Protein AF-A0A2N1VK98-F1 (afdb_monomer)

Solvent-accessible surface area (backbone atoms only — not comparable to full-atom values): 9896 Å² total; per-residue (Å²): 135,83,76,60,73,67,56,68,70,40,67,78,42,47,48,62,37,64,31,77,89,35,72,40,56,35,81,57,57,41,36,43,40,41,76,53,66,58,62,64,63,56,47,64,77,38,57,37,35,34,51,50,72,62,59,80,67,59,56,60,60,96,88,38,73,63,87,58,97,44,70,68,60,43,73,68,33,66,67,54,46,51,49,40,56,74,76,51,40,66,60,59,49,79,48,67,47,98,64,39,30,38,39,36,40,37,52,74,83,43,54,64,58,66,34,53,33,35,42,36,33,43,43,64,49,46,51,52,54,51,48,56,55,48,54,54,54,53,72,75,47,79,85,75,97,64,90,64,81,78,77,78,57,74,87,76,80,44,58,50,77,43,31,31,34,25,43,65,133

Mean predicted aligned error: 10.34 Å

Radius of gyration: 17.47 Å; Cα contacts (8 Å, |Δi|>4): 243; chains: 1; bounding box: 47×36×53 Å

pLDDT: mean 75.42, std 18.89, range [27.47, 97.69]

Structure (mmCIF, N/CA/C/O backbone):
data_AF-A0A2N1VK98-F1
#
_entry.id   AF-A0A2N1VK98-F1
#
loop_
_atom_site.group_PDB
_atom_site.id
_atom_site.type_symbol
_atom_site.label_atom_id
_atom_site.label_alt_id
_atom_site.label_comp_id
_atom_site.label_asym_id
_atom_site.label_entity_id
_atom_site.label_seq_id
_atom_site.pdbx_PDB_ins_code
_atom_site.Cartn_x
_atom_site.Cartn_y
_atom_site.Cartn_z
_atom_site.occupancy
_atom_site.B_iso_or_equiv
_atom_site.auth_seq_id
_atom_site.auth_comp_id
_atom_site.auth_asym_id
_atom_site.auth_atom_id
_atom_site.pdbx_PDB_model_num
ATOM 1 N N . MET A 1 1 ? 8.626 23.603 -1.904 1.00 32.19 1 MET A N 1
ATOM 2 C CA . MET A 1 1 ? 8.288 22.394 -1.125 1.00 32.19 1 MET A CA 1
ATOM 3 C C . MET A 1 1 ? 6.903 22.637 -0.569 1.00 32.19 1 MET A C 1
ATOM 5 O O . MET A 1 1 ? 6.763 23.125 0.544 1.00 32.19 1 MET A O 1
ATOM 9 N N . ASP A 1 2 ? 5.895 22.440 -1.412 1.00 27.47 2 ASP A N 1
ATOM 10 C CA . ASP A 1 2 ? 4.507 22.675 -1.038 1.00 27.47 2 ASP A CA 1
ATOM 11 C C . ASP A 1 2 ? 4.008 21.447 -0.292 1.00 27.47 2 ASP A C 1
ATOM 13 O O . ASP A 1 2 ? 3.626 20.439 -0.882 1.00 27.47 2 ASP A O 1
ATOM 17 N N . SER A 1 3 ? 4.075 21.515 1.035 1.00 30.33 3 SER A N 1
ATOM 18 C CA . SER A 1 3 ? 3.403 20.560 1.903 1.00 30.33 3 SER A CA 1
ATOM 19 C C . SER A 1 3 ? 1.909 20.658 1.617 1.00 30.33 3 SER A C 1
ATOM 21 O O . SER A 1 3 ? 1.251 21.600 2.060 1.00 30.33 3 SER A O 1
ATOM 23 N N . ASN A 1 4 ? 1.384 19.712 0.836 1.00 36.69 4 ASN A N 1
ATOM 24 C CA . ASN A 1 4 ? -0.036 19.617 0.536 1.00 36.69 4 ASN A CA 1
ATOM 25 C C . ASN A 1 4 ? -0.812 19.621 1.874 1.00 36.69 4 ASN A C 1
ATOM 27 O O . ASN A 1 4 ? -0.608 18.715 2.689 1.00 36.69 4 ASN A O 1
ATOM 31 N N . PRO A 1 5 ? -1.650 20.635 2.167 1.00 33.78 5 PRO A N 1
ATOM 32 C CA . PRO A 1 5 ? -2.275 20.812 3.482 1.00 33.78 5 PRO A CA 1
ATOM 33 C C . PRO A 1 5 ? -3.185 19.641 3.874 1.00 33.78 5 PRO A C 1
ATOM 35 O O . PRO A 1 5 ? -3.462 19.430 5.055 1.00 33.78 5 PRO A O 1
ATOM 38 N N . SER A 1 6 ? -3.597 18.829 2.903 1.00 38.41 6 SER A N 1
ATOM 39 C CA . SER A 1 6 ? -4.319 17.586 3.138 1.00 38.41 6 SER A CA 1
ATOM 40 C C . SER A 1 6 ? -3.498 16.508 3.851 1.00 38.41 6 SER A C 1
ATOM 42 O O . SER A 1 6 ? -4.073 15.671 4.544 1.00 38.41 6 SER A O 1
ATOM 44 N N . ASN A 1 7 ? -2.167 16.556 3.753 1.00 40.19 7 ASN A N 1
ATOM 45 C CA . ASN A 1 7 ? -1.269 15.589 4.388 1.00 40.19 7 ASN A CA 1
ATOM 46 C C . ASN A 1 7 ? -1.126 15.823 5.907 1.00 40.19 7 ASN A C 1
ATOM 48 O O . ASN A 1 7 ? -0.756 14.916 6.649 1.00 40.19 7 ASN A O 1
ATOM 52 N N . GLN A 1 8 ? -1.482 17.014 6.413 1.00 38.88 8 GLN A N 1
ATOM 53 C CA . GLN A 1 8 ? -1.415 17.310 7.853 1.00 38.88 8 GLN A CA 1
ATOM 54 C C . GLN A 1 8 ? -2.511 16.610 8.672 1.00 38.88 8 GLN A C 1
ATOM 56 O O . GLN A 1 8 ? -2.311 16.347 9.856 1.00 38.88 8 GLN A O 1
ATOM 61 N N . TYR A 1 9 ? -3.658 16.288 8.066 1.00 42.81 9 TYR A N 1
ATOM 62 C CA . TYR A 1 9 ? -4.745 15.576 8.754 1.00 42.81 9 TYR A CA 1
ATOM 63 C C . TYR A 1 9 ? -4.515 14.060 8.822 1.00 42.81 9 TYR A C 1
ATOM 65 O O . TYR A 1 9 ? -5.013 13.406 9.737 1.00 42.81 9 TYR A O 1
ATOM 73 N N . VAL A 1 10 ? -3.742 13.517 7.881 1.00 52.66 10 VAL A N 1
ATOM 74 C CA . VAL A 1 10 ? -3.426 12.087 7.762 1.00 52.66 10 VAL A CA 1
ATOM 75 C C . VAL A 1 10 ? -2.335 11.686 8.744 1.00 52.66 10 VAL A C 1
ATOM 77 O O . VAL A 1 10 ? -2.471 10.652 9.391 1.00 52.66 10 VAL A O 1
ATOM 80 N N . GLY A 1 11 ? -1.329 12.546 8.943 1.00 56.50 11 GLY A N 1
ATOM 81 C CA . GLY A 1 11 ? -0.148 12.238 9.758 1.00 56.50 11 GLY A CA 1
ATOM 82 C C . GLY A 1 11 ? -0.418 11.863 11.222 1.00 56.50 11 GLY A C 1
ATOM 83 O O . GLY A 1 11 ? 0.465 11.316 11.871 1.00 56.50 11 GLY A O 1
ATOM 84 N N . ASN A 1 12 ? -1.626 12.112 11.745 1.00 69.56 12 ASN A N 1
ATOM 85 C CA . ASN A 1 12 ? -2.022 11.701 13.098 1.00 69.56 12 ASN A CA 1
ATOM 86 C C . ASN A 1 12 ? -2.857 10.410 13.151 1.00 69.56 12 ASN A C 1
ATOM 88 O O . ASN A 1 12 ? -3.006 9.844 14.232 1.00 69.56 12 ASN A O 1
ATOM 92 N N . PHE A 1 13 ? -3.450 9.971 12.037 1.00 83.19 13 PHE A N 1
ATOM 93 C CA . PHE A 1 13 ? -4.298 8.774 12.006 1.00 83.19 13 PHE A CA 1
ATOM 94 C C . PHE A 1 13 ? -3.663 7.617 11.247 1.00 83.19 13 PHE A C 1
ATOM 96 O O . PHE A 1 13 ? -3.873 6.478 11.641 1.00 83.19 13 PHE A O 1
ATOM 103 N N . LEU A 1 14 ? -2.914 7.895 10.184 1.00 88.44 14 LEU A N 1
ATOM 104 C CA . LEU A 1 14 ? -2.269 6.893 9.352 1.00 88.44 14 LEU A CA 1
ATOM 105 C C . LEU A 1 14 ? -0.788 7.228 9.202 1.00 88.44 14 LEU A C 1
ATOM 107 O O . LEU A 1 14 ? -0.424 8.316 8.759 1.00 88.44 14 LEU A O 1
ATOM 111 N N . THR A 1 15 ? 0.046 6.244 9.508 1.00 89.69 15 THR A N 1
ATOM 112 C CA . THR A 1 15 ? 1.469 6.240 9.187 1.00 89.69 15 THR A CA 1
ATOM 113 C C . THR A 1 15 ? 1.728 5.184 8.124 1.00 89.69 15 THR A C 1
ATOM 115 O O . THR A 1 15 ? 1.330 4.031 8.287 1.00 89.69 15 THR A O 1
ATOM 118 N N . ILE A 1 16 ? 2.421 5.572 7.057 1.00 90.12 16 ILE A N 1
ATOM 119 C CA . ILE A 1 16 ? 2.891 4.667 6.006 1.00 90.12 16 ILE A CA 1
ATOM 120 C C . ILE A 1 16 ? 4.400 4.502 6.181 1.00 90.12 16 ILE A C 1
ATOM 122 O O . ILE A 1 16 ? 5.113 5.464 6.476 1.00 90.12 16 ILE A O 1
ATOM 126 N N . THR A 1 17 ? 4.893 3.276 6.070 1.00 90.25 17 THR A N 1
ATOM 127 C CA . THR A 1 17 ? 6.325 2.966 6.097 1.00 90.25 17 THR A CA 1
ATOM 128 C C . THR A 1 17 ? 6.622 1.951 4.999 1.00 90.25 17 THR A C 1
ATOM 130 O O . THR A 1 17 ? 5.978 0.911 4.990 1.00 90.25 17 THR A O 1
ATOM 133 N N . PRO A 1 18 ? 7.584 2.194 4.102 1.00 87.81 18 PRO A N 1
ATOM 134 C CA . PRO A 1 18 ? 8.425 3.388 4.025 1.00 87.81 18 PRO A CA 1
ATOM 135 C C . PRO A 1 18 ? 7.668 4.663 3.616 1.00 87.81 18 PRO A C 1
ATOM 137 O O . PRO A 1 18 ? 6.583 4.593 3.047 1.00 87.81 18 PRO A O 1
ATOM 140 N N . ASN A 1 19 ? 8.246 5.821 3.938 1.00 82.06 19 ASN A N 1
ATOM 141 C CA . ASN A 1 19 ? 7.789 7.145 3.500 1.00 82.06 19 ASN A CA 1
ATOM 142 C C . ASN A 1 19 ? 8.887 7.896 2.724 1.00 82.06 19 ASN A C 1
ATOM 144 O O . ASN A 1 19 ? 9.980 7.362 2.543 1.00 82.06 19 ASN A O 1
ATOM 148 N N . ASP A 1 20 ? 8.605 9.144 2.323 1.00 74.38 20 ASP A N 1
ATOM 149 C CA . ASP A 1 20 ? 9.369 9.974 1.366 1.00 74.38 20 ASP A CA 1
ATOM 150 C C . ASP A 1 20 ? 10.885 10.098 1.622 1.00 74.38 20 ASP A C 1
ATOM 152 O O . ASP A 1 20 ? 11.620 10.588 0.769 1.00 74.38 20 ASP A O 1
ATOM 156 N N . SER A 1 21 ? 11.368 9.712 2.804 1.00 70.75 21 SER A N 1
ATOM 157 C CA . SER A 1 21 ? 12.782 9.781 3.199 1.00 70.75 21 SER A CA 1
ATOM 158 C C . SER A 1 21 ? 13.442 8.412 3.394 1.00 70.75 21 SER A C 1
ATOM 160 O O . SER A 1 21 ? 14.558 8.344 3.910 1.00 70.75 21 SER A O 1
ATOM 162 N N . GLN A 1 22 ? 12.756 7.319 3.063 1.00 77.69 22 GLN A N 1
ATOM 163 C CA . GLN A 1 2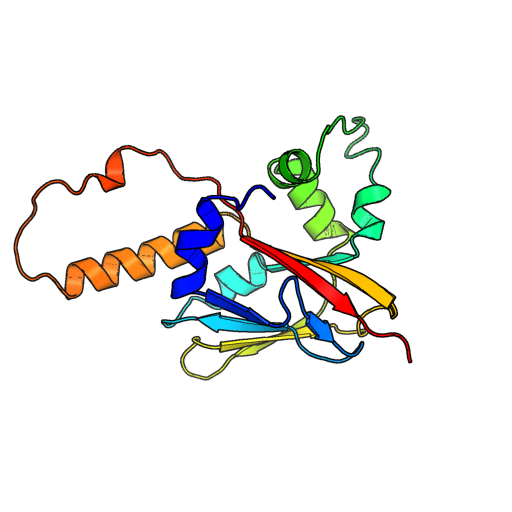2 ? 13.184 5.967 3.401 1.00 77.69 22 GLN A CA 1
ATOM 164 C C . GLN A 1 22 ? 13.458 5.133 2.155 1.00 77.69 22 GLN A C 1
ATOM 166 O O . GLN A 1 22 ? 12.670 5.088 1.210 1.00 77.69 22 GLN A O 1
ATOM 171 N N . GLU A 1 23 ? 14.581 4.422 2.211 1.00 87.81 23 GLU A N 1
ATOM 172 C CA . GLU A 1 23 ? 14.913 3.382 1.253 1.00 87.81 23 GLU A CA 1
ATOM 173 C C . GLU A 1 23 ? 14.672 2.006 1.869 1.00 87.81 23 GLU A C 1
ATOM 175 O O . GLU A 1 23 ? 15.097 1.766 3.004 1.00 87.81 23 GLU A O 1
ATOM 180 N N . ILE A 1 24 ? 14.072 1.087 1.119 1.00 91.00 24 ILE A N 1
ATOM 181 C CA . ILE A 1 24 ? 13.810 -0.291 1.565 1.00 91.00 24 ILE A CA 1
ATOM 182 C C . ILE A 1 24 ? 14.424 -1.324 0.620 1.00 91.00 24 ILE A C 1
ATOM 184 O O . ILE A 1 24 ? 14.719 -1.031 -0.538 1.00 91.00 24 ILE A O 1
ATOM 188 N N . GLY A 1 25 ? 14.652 -2.542 1.108 1.00 92.12 25 GLY A N 1
ATOM 189 C CA . GLY A 1 25 ? 15.003 -3.672 0.252 1.00 92.12 25 GLY A CA 1
ATOM 190 C C . GLY A 1 25 ? 13.867 -4.060 -0.702 1.00 92.12 25 GLY A C 1
ATOM 191 O O . GLY A 1 25 ? 12.692 -3.828 -0.428 1.00 92.12 25 GLY A O 1
ATOM 192 N N . ILE A 1 26 ? 14.212 -4.720 -1.808 1.00 92.12 26 ILE A N 1
ATOM 193 C CA . ILE A 1 26 ? 13.253 -5.123 -2.854 1.00 92.12 26 ILE A CA 1
ATOM 194 C C . ILE A 1 26 ? 12.154 -6.097 -2.387 1.00 92.12 26 ILE A C 1
ATOM 196 O O . ILE A 1 26 ? 11.142 -6.238 -3.059 1.00 92.12 26 ILE A O 1
ATOM 200 N N . ASN A 1 27 ? 12.332 -6.757 -1.240 1.00 90.75 27 ASN A N 1
ATOM 201 C CA . ASN A 1 27 ? 11.363 -7.696 -0.659 1.00 90.75 27 ASN A CA 1
ATOM 202 C C . ASN A 1 27 ? 10.813 -7.210 0.691 1.00 90.75 27 ASN A C 1
ATOM 204 O O . ASN A 1 27 ? 10.287 -8.003 1.470 1.00 90.75 27 ASN A O 1
ATOM 208 N N . GLU A 1 28 ? 11.010 -5.934 1.028 1.00 92.31 28 GLU A N 1
ATOM 209 C CA . GLU A 1 28 ? 10.461 -5.373 2.259 1.00 92.31 28 GLU A CA 1
ATOM 210 C C . GLU A 1 28 ? 8.989 -4.973 2.072 1.00 92.31 28 GLU A C 1
ATOM 212 O O . GLU A 1 28 ? 8.618 -4.472 1.011 1.00 92.31 28 GLU A O 1
ATOM 217 N N . PRO A 1 29 ? 8.136 -5.178 3.091 1.00 94.06 29 PRO A N 1
ATOM 218 C CA . PRO A 1 29 ? 6.727 -4.832 3.002 1.00 94.06 29 PRO A CA 1
ATOM 219 C C . PRO A 1 29 ? 6.494 -3.328 3.143 1.00 94.06 29 PRO A C 1
ATOM 221 O O . PRO A 1 29 ? 7.240 -2.622 3.826 1.00 94.06 29 PRO A O 1
ATOM 224 N N . ILE A 1 30 ? 5.362 -2.872 2.613 1.00 94.19 30 ILE A N 1
ATOM 225 C CA . ILE A 1 30 ? 4.789 -1.572 2.965 1.00 94.19 30 ILE A CA 1
ATOM 226 C C . ILE A 1 30 ? 3.853 -1.769 4.153 1.00 94.19 30 ILE A C 1
ATOM 228 O O . ILE A 1 30 ? 2.973 -2.622 4.140 1.00 94.19 30 ILE A O 1
ATOM 232 N N . ILE A 1 31 ? 4.039 -0.980 5.200 1.00 94.88 31 ILE A N 1
ATOM 233 C CA . ILE A 1 31 ? 3.293 -1.049 6.450 1.00 94.88 31 ILE A CA 1
ATOM 234 C C . ILE A 1 31 ? 2.377 0.165 6.543 1.00 94.88 31 ILE A C 1
ATOM 236 O O . ILE A 1 31 ? 2.837 1.306 6.526 1.00 94.88 31 ILE A O 1
ATOM 240 N N . LEU A 1 32 ? 1.083 -0.097 6.707 1.00 94.69 32 LEU A N 1
ATOM 241 C CA . LEU A 1 32 ? 0.068 0.895 7.037 1.00 94.69 32 LEU A CA 1
ATOM 242 C C . LEU A 1 32 ? -0.290 0.734 8.514 1.00 94.69 32 LEU A C 1
ATOM 244 O O . LEU A 1 32 ? -0.756 -0.326 8.932 1.00 94.69 32 LEU A O 1
ATOM 248 N N . GLN A 1 33 ? -0.064 1.773 9.313 1.00 94.38 33 GLN A N 1
ATOM 249 C CA . GLN A 1 33 ? -0.410 1.804 10.731 1.00 94.38 33 GLN A CA 1
ATOM 250 C C . GLN A 1 33 ? -1.487 2.854 10.977 1.00 94.38 33 GLN A C 1
ATOM 252 O O . GLN A 1 33 ? -1.250 4.048 10.808 1.00 94.38 33 GLN A O 1
ATOM 257 N N . PHE A 1 34 ? -2.648 2.403 11.438 1.00 93.19 34 PHE A N 1
ATOM 258 C CA . PHE A 1 34 ? -3.802 3.232 11.745 1.00 93.19 34 PHE A CA 1
ATOM 259 C C . PHE A 1 34 ? -3.919 3.471 13.257 1.00 93.19 34 PHE A C 1
ATOM 261 O O . PHE A 1 34 ? -3.589 2.607 14.074 1.00 93.19 34 PHE A O 1
ATOM 268 N N . ALA A 1 35 ? -4.425 4.640 13.646 1.00 90.69 35 ALA A N 1
ATOM 269 C CA . ALA A 1 35 ? -4.688 5.007 15.040 1.00 90.69 35 ALA A CA 1
ATOM 270 C C . ALA A 1 35 ? -5.990 4.390 15.594 1.00 90.69 35 ALA A C 1
ATOM 272 O O . ALA A 1 35 ? -6.278 4.489 16.790 1.00 90.69 35 ALA A O 1
ATOM 273 N N . ALA A 1 36 ? -6.806 3.787 14.728 1.00 90.69 36 ALA A N 1
ATOM 274 C CA . ALA A 1 36 ? -8.043 3.096 15.066 1.00 90.69 36 ALA A CA 1
ATOM 275 C C . ALA A 1 36 ? -8.325 1.974 14.053 1.00 90.69 36 ALA A C 1
ATOM 277 O O . ALA A 1 36 ? -7.795 2.042 12.945 1.00 90.69 36 ALA A O 1
ATOM 278 N N . PRO A 1 37 ? -9.172 0.986 14.407 1.00 94.56 37 PRO A N 1
ATOM 279 C CA . PRO A 1 37 ? -9.609 -0.043 13.471 1.00 94.56 37 PRO A CA 1
ATOM 280 C C . PRO A 1 37 ? -10.225 0.562 12.207 1.00 94.56 37 PRO A C 1
ATOM 282 O O . PRO A 1 37 ? -11.031 1.494 12.304 1.00 94.56 37 PRO A O 1
ATOM 285 N N . VAL A 1 38 ? -9.860 0.019 11.047 1.00 94.12 38 VAL A N 1
ATOM 286 C CA . VAL A 1 38 ? -10.412 0.390 9.736 1.00 94.12 38 VAL A CA 1
ATOM 287 C C . VAL A 1 38 ? -11.119 -0.796 9.071 1.00 94.12 38 VAL A C 1
ATOM 289 O O . VAL A 1 38 ? -11.136 -1.911 9.594 1.00 94.12 38 VAL A O 1
ATOM 292 N N . ASP A 1 39 ? -11.741 -0.536 7.921 1.00 95.94 39 ASP A N 1
ATOM 293 C CA . ASP A 1 39 ? -12.340 -1.577 7.088 1.00 95.94 39 ASP A CA 1
ATOM 294 C C . ASP A 1 39 ? -11.264 -2.014 6.099 1.00 95.94 39 ASP A C 1
ATOM 296 O O . ASP A 1 39 ? -10.803 -1.197 5.298 1.00 95.94 39 ASP A O 1
ATOM 300 N N . ALA A 1 40 ? -10.840 -3.273 6.201 1.00 95.19 40 ALA A N 1
ATOM 301 C CA . ALA A 1 40 ? -9.774 -3.822 5.379 1.00 95.19 40 ALA A CA 1
ATOM 302 C C . ALA A 1 40 ? -10.103 -3.729 3.885 1.00 95.19 40 ALA A C 1
ATOM 304 O O . ALA A 1 40 ? -9.248 -3.307 3.113 1.00 95.19 40 ALA A O 1
ATOM 305 N N . ASN A 1 41 ? -11.353 -3.996 3.488 1.00 95.62 41 ASN A N 1
ATOM 306 C CA . ASN A 1 41 ? -11.744 -3.989 2.078 1.00 95.62 41 ASN A CA 1
ATOM 307 C C . ASN A 1 41 ? -11.591 -2.593 1.469 1.00 95.62 41 ASN A C 1
ATOM 309 O O . ASN A 1 41 ? -11.073 -2.449 0.370 1.00 95.62 41 ASN A O 1
ATOM 313 N N . ILE A 1 42 ? -11.967 -1.545 2.213 1.00 93.06 42 ILE A N 1
ATOM 314 C CA . ILE A 1 42 ? -11.823 -0.160 1.740 1.00 93.06 42 ILE A CA 1
ATOM 315 C C . ILE A 1 42 ? -10.351 0.188 1.510 1.00 93.06 42 ILE A C 1
ATOM 317 O O . ILE A 1 42 ? -10.041 0.915 0.569 1.00 93.06 42 ILE A O 1
ATOM 321 N N . ILE A 1 43 ? -9.445 -0.300 2.359 1.00 93.75 43 ILE A N 1
ATOM 322 C CA . ILE A 1 43 ? -8.010 -0.053 2.199 1.00 93.75 43 ILE A CA 1
ATOM 323 C C . ILE A 1 43 ? -7.449 -0.866 1.031 1.00 93.75 43 ILE A C 1
ATOM 325 O O . ILE A 1 43 ? -6.770 -0.298 0.183 1.00 93.75 43 ILE A O 1
ATOM 329 N N . GLU A 1 44 ? -7.752 -2.160 0.960 1.00 93.81 44 GLU A N 1
ATOM 330 C CA . GLU A 1 44 ? -7.261 -3.062 -0.089 1.00 93.81 44 GLU A CA 1
ATOM 331 C C . GLU A 1 44 ? -7.732 -2.638 -1.479 1.00 93.81 44 GLU A C 1
ATOM 333 O O . GLU A 1 44 ? -6.930 -2.556 -2.407 1.00 93.81 44 GLU A O 1
ATOM 338 N N . ASP A 1 45 ? -9.008 -2.271 -1.609 1.00 90.19 45 ASP A N 1
ATOM 339 C CA . ASP A 1 45 ? -9.581 -1.844 -2.880 1.00 90.19 45 ASP A CA 1
ATOM 340 C C . ASP A 1 45 ? -8.990 -0.524 -3.370 1.00 90.19 45 ASP A C 1
ATOM 342 O O . ASP A 1 45 ? -9.108 -0.221 -4.554 1.00 90.19 45 ASP A O 1
ATOM 346 N N . ASN A 1 46 ? -8.382 0.289 -2.504 1.00 89.31 46 ASN A N 1
ATOM 347 C CA . ASN A 1 46 ? -7.981 1.655 -2.843 1.00 89.31 46 ASN A CA 1
ATOM 348 C C . ASN A 1 46 ? -6.497 1.957 -2.608 1.00 89.31 46 ASN A C 1
ATOM 350 O O . ASN A 1 46 ? -6.072 3.079 -2.890 1.00 89.31 46 ASN A O 1
ATOM 354 N N . LEU A 1 47 ? -5.703 0.985 -2.151 1.00 90.38 47 LEU A N 1
ATOM 355 C CA . LEU A 1 47 ? -4.247 1.087 -2.134 1.00 90.38 47 LEU A CA 1
ATOM 356 C C . LEU A 1 47 ? -3.702 0.833 -3.539 1.00 90.38 47 LEU A C 1
ATOM 358 O O . LEU A 1 47 ? -3.944 -0.209 -4.145 1.00 90.38 47 LEU A O 1
ATOM 362 N N . VAL A 1 48 ? -2.924 1.783 -4.046 1.00 89.06 48 VAL A N 1
ATOM 363 C CA . VAL A 1 48 ? -2.276 1.683 -5.350 1.00 89.06 48 VAL A CA 1
ATOM 364 C C . VAL A 1 48 ? -0.795 1.981 -5.184 1.00 89.06 48 VAL A C 1
ATOM 366 O O . VAL A 1 48 ? -0.423 3.005 -4.617 1.0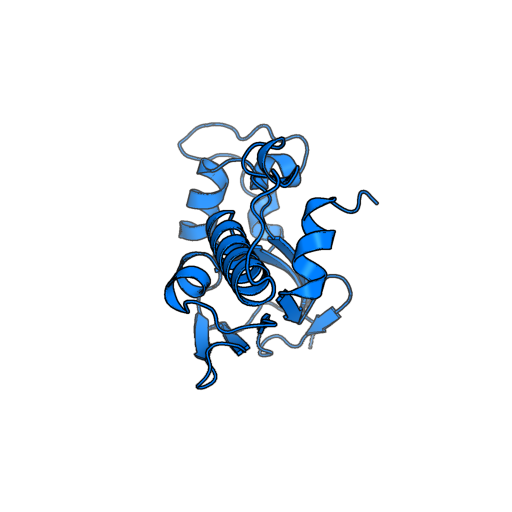0 89.06 48 VAL A O 1
ATOM 369 N N . ILE A 1 49 ? 0.060 1.089 -5.679 1.00 90.19 49 ILE A N 1
ATOM 370 C CA . ILE A 1 49 ? 1.516 1.254 -5.634 1.00 90.19 49 ILE A CA 1
ATOM 371 C C . ILE A 1 49 ? 2.035 1.199 -7.059 1.00 90.19 49 ILE A C 1
ATOM 373 O O . ILE A 1 49 ? 1.752 0.244 -7.775 1.00 90.19 49 ILE A O 1
ATOM 377 N N . ILE A 1 50 ? 2.768 2.220 -7.489 1.00 88.31 50 ILE A N 1
ATOM 378 C CA . ILE A 1 50 ? 3.197 2.371 -8.883 1.00 88.31 50 ILE A CA 1
ATOM 379 C C . ILE A 1 50 ? 4.679 2.732 -8.921 1.00 88.31 50 ILE A C 1
ATOM 381 O O . ILE A 1 50 ? 5.151 3.552 -8.133 1.00 88.31 50 ILE A O 1
ATOM 385 N N . ASN A 1 51 ? 5.406 2.142 -9.868 1.00 87.00 51 ASN A N 1
ATOM 386 C CA . ASN A 1 51 ? 6.749 2.584 -10.238 1.00 87.00 51 ASN A CA 1
ATOM 387 C C . ASN A 1 51 ? 6.652 3.972 -10.892 1.00 87.00 51 ASN A C 1
ATOM 389 O O . ASN A 1 51 ? 5.958 4.121 -11.899 1.00 87.00 51 ASN A O 1
ATOM 393 N N . GLN A 1 52 ? 7.342 4.988 -10.370 1.00 77.25 52 GLN A N 1
ATOM 394 C CA . GLN A 1 52 ? 7.256 6.352 -10.910 1.00 77.25 52 GLN A CA 1
ATOM 395 C C . GLN A 1 52 ? 7.639 6.434 -12.398 1.00 77.25 52 GLN A C 1
ATOM 397 O O . GLN A 1 52 ? 7.079 7.253 -13.129 1.00 77.25 52 GLN A O 1
ATOM 402 N N . ASN A 1 53 ? 8.506 5.539 -12.881 1.00 76.44 53 ASN A N 1
ATOM 403 C CA . ASN A 1 53 ? 8.860 5.450 -14.300 1.00 76.44 53 ASN A CA 1
ATOM 404 C C . ASN A 1 53 ? 7.684 5.010 -15.185 1.00 76.44 53 ASN A C 1
ATOM 406 O O . ASN A 1 53 ? 7.663 5.305 -16.376 1.00 76.44 53 ASN A O 1
ATOM 410 N N . ALA A 1 54 ? 6.691 4.307 -14.638 1.00 72.38 54 ALA A N 1
ATOM 411 C CA . ALA A 1 54 ? 5.477 3.986 -15.382 1.00 72.38 54 ALA A CA 1
ATOM 412 C C . ALA A 1 54 ? 4.648 5.248 -15.658 1.00 72.38 54 ALA A C 1
ATOM 414 O O . ALA A 1 54 ? 4.034 5.355 -16.710 1.00 72.38 54 ALA A O 1
ATOM 415 N N . ILE A 1 55 ? 4.677 6.228 -14.749 1.00 68.81 55 ILE A N 1
ATOM 416 C CA . ILE A 1 55 ? 3.891 7.464 -14.850 1.00 68.81 55 ILE A CA 1
ATOM 417 C C . ILE A 1 55 ? 4.486 8.406 -15.897 1.00 68.81 55 ILE A C 1
ATOM 419 O O . ILE A 1 55 ? 3.751 8.982 -16.696 1.00 68.81 55 ILE A O 1
ATOM 423 N N . SER A 1 56 ? 5.816 8.540 -15.932 1.00 63.41 56 SER A N 1
ATOM 424 C CA . SER A 1 56 ? 6.510 9.416 -16.887 1.00 63.41 56 SER A CA 1
ATOM 425 C C . SER A 1 56 ? 6.350 8.989 -18.351 1.00 63.41 56 SER A C 1
ATOM 427 O O . SER A 1 56 ? 6.562 9.807 -19.242 1.00 63.41 56 SER A O 1
ATOM 429 N N . ASN A 1 57 ? 5.944 7.741 -18.597 1.00 62.31 57 ASN A N 1
ATOM 430 C CA . ASN A 1 57 ? 5.773 7.172 -19.933 1.00 62.31 57 ASN A CA 1
ATOM 431 C C . ASN A 1 57 ? 4.313 7.158 -20.427 1.00 62.31 57 ASN A C 1
ATOM 433 O O . ASN A 1 57 ? 4.049 6.680 -21.532 1.00 62.31 57 ASN A O 1
ATOM 437 N N . ILE A 1 58 ? 3.352 7.666 -19.645 1.00 67.25 58 ILE A N 1
ATOM 438 C CA . ILE A 1 58 ? 1.942 7.709 -20.057 1.00 67.25 58 ILE A CA 1
ATOM 439 C C . ILE A 1 58 ? 1.683 8.993 -20.841 1.00 67.25 58 ILE A C 1
ATOM 441 O O . ILE A 1 58 ? 1.396 10.053 -20.290 1.00 67.25 58 ILE A O 1
ATOM 445 N N . GLU A 1 59 ? 1.777 8.883 -22.163 1.00 61.94 59 GLU A N 1
ATOM 446 C CA . GLU A 1 59 ? 1.454 9.979 -23.082 1.00 61.94 59 GLU A CA 1
ATOM 447 C C . GLU A 1 59 ? -0.037 10.002 -23.474 1.00 61.94 59 GLU A C 1
ATOM 449 O O . GLU A 1 59 ? -0.572 11.062 -23.817 1.00 61.94 59 GLU A O 1
ATOM 454 N N . TYR A 1 60 ? -0.719 8.847 -23.416 1.00 58.84 60 TYR A N 1
ATOM 455 C CA . TYR A 1 60 ? -2.098 8.678 -23.885 1.00 58.84 60 TYR A CA 1
ATOM 456 C C . TYR A 1 60 ? -2.910 7.709 -23.022 1.00 58.84 60 TYR A C 1
ATOM 458 O O . TYR A 1 60 ? -2.448 6.609 -22.728 1.00 58.84 60 TYR A O 1
ATOM 466 N N . ILE A 1 61 ? -4.162 8.072 -22.727 1.00 63.97 61 ILE A N 1
ATOM 467 C CA . ILE A 1 61 ? -5.188 7.166 -22.186 1.00 63.97 61 ILE A CA 1
ATOM 468 C C . ILE A 1 61 ? -6.434 7.281 -23.059 1.00 63.97 61 ILE A C 1
ATOM 470 O O . ILE A 1 61 ? -6.858 8.385 -23.398 1.00 63.97 61 ILE A O 1
ATOM 474 N N . ASP A 1 62 ? -6.999 6.145 -23.477 1.00 61.72 62 ASP A N 1
ATOM 475 C CA . ASP A 1 62 ? -8.184 6.075 -24.347 1.00 61.72 62 ASP A CA 1
ATOM 476 C C . ASP A 1 62 ? -8.086 6.957 -25.608 1.00 61.72 62 ASP A C 1
ATOM 478 O O . ASP A 1 62 ? -9.049 7.589 -26.048 1.00 61.72 62 ASP A O 1
ATOM 482 N N . GLY A 1 63 ? -6.883 7.039 -26.187 1.00 57.31 63 GLY A N 1
ATOM 483 C CA . GLY A 1 63 ? -6.605 7.840 -27.383 1.00 57.31 63 GLY A CA 1
ATOM 484 C C . GLY A 1 63 ? -6.575 9.356 -27.152 1.00 57.31 63 GLY A C 1
ATOM 485 O O . GLY A 1 63 ? -6.450 10.112 -28.116 1.00 57.31 63 GLY A O 1
ATOM 486 N N . LYS A 1 64 ? -6.663 9.824 -25.902 1.00 59.69 64 LYS A N 1
ATOM 487 C CA . LYS A 1 64 ? -6.500 11.234 -25.537 1.00 59.69 64 LYS A CA 1
ATOM 488 C C . LYS A 1 64 ? -5.080 11.484 -25.060 1.00 59.69 64 LYS A C 1
ATOM 490 O O . LYS A 1 64 ? -4.587 10.772 -24.191 1.00 59.69 64 LYS A O 1
ATOM 495 N N . LYS A 1 65 ? -4.441 12.508 -2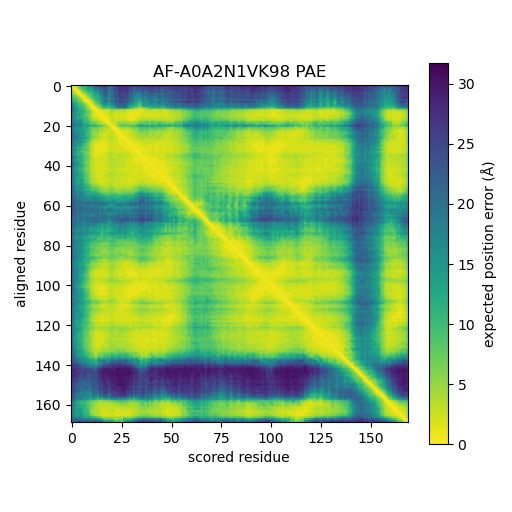5.629 1.00 61.59 65 LYS A N 1
ATOM 496 C CA . LYS A 1 65 ? -3.147 12.990 -25.151 1.00 61.59 65 LYS A CA 1
ATOM 497 C C . LYS A 1 65 ? -3.342 13.597 -23.766 1.00 61.59 65 LYS A C 1
ATOM 499 O O . LYS A 1 65 ? -4.174 14.490 -23.606 1.00 61.59 65 LYS A O 1
ATOM 504 N N . MET A 1 66 ? -2.584 13.113 -22.794 1.00 63.59 66 MET A N 1
ATOM 505 C CA . MET A 1 66 ? -2.666 13.597 -21.421 1.00 63.59 66 MET A CA 1
ATOM 506 C C . MET A 1 66 ? -1.804 14.862 -21.293 1.00 63.59 66 MET A C 1
ATOM 508 O O . MET A 1 66 ? -0.579 14.792 -21.250 1.00 63.59 66 MET A O 1
ATOM 512 N N . GLU A 1 67 ? -2.431 16.043 -21.294 1.00 57.38 67 GLU A N 1
ATOM 513 C CA . GLU A 1 67 ? -1.754 17.316 -21.009 1.00 57.38 67 GLU A CA 1
ATOM 514 C C . GLU A 1 67 ? -1.880 17.641 -19.520 1.00 57.38 67 GLU A C 1
ATOM 516 O O . GLU A 1 67 ? -2.802 18.336 -19.098 1.00 57.38 67 GLU A O 1
ATOM 521 N N . HIS A 1 68 ? -0.945 17.142 -18.714 1.00 58.97 68 HIS A N 1
ATOM 522 C CA . HIS A 1 68 ? -0.820 17.565 -17.321 1.00 58.97 68 HIS A CA 1
ATOM 523 C C . HIS A 1 68 ? 0.518 18.270 -17.121 1.00 58.97 68 HIS A C 1
ATOM 525 O O . HIS A 1 68 ? 1.574 17.741 -17.463 1.00 58.97 68 HIS A O 1
ATOM 531 N N . SER A 1 69 ? 0.466 19.485 -16.573 1.00 51.88 69 SER A N 1
ATOM 532 C CA . SER A 1 69 ? 1.642 20.308 -16.270 1.00 51.88 69 SER A CA 1
ATOM 533 C C . SER A 1 69 ? 2.458 19.781 -15.091 1.00 51.88 69 SER A C 1
ATOM 535 O O . SER A 1 69 ? 3.630 20.125 -14.953 1.00 51.88 69 SER A O 1
ATOM 537 N N . ASP A 1 70 ? 1.839 18.972 -14.232 1.00 59.12 70 ASP A N 1
ATOM 538 C CA . ASP A 1 70 ? 2.432 18.455 -13.008 1.00 59.12 70 ASP A CA 1
ATOM 539 C C . ASP A 1 70 ? 1.755 17.151 -12.555 1.00 59.12 70 ASP A C 1
ATOM 541 O O . ASP A 1 70 ? 0.612 16.844 -12.902 1.00 59.12 70 ASP A O 1
ATOM 545 N N . MET A 1 71 ? 2.491 16.376 -11.757 1.00 60.44 71 MET A N 1
ATOM 546 C CA . MET A 1 71 ? 2.056 15.075 -11.247 1.00 60.44 71 MET A CA 1
ATOM 547 C C . MET A 1 71 ? 0.806 15.190 -10.361 1.00 60.44 71 MET A C 1
ATOM 549 O O . MET A 1 71 ? -0.050 14.318 -10.392 1.00 60.44 71 MET A O 1
ATOM 553 N N . ASN A 1 72 ? 0.628 16.289 -9.625 1.00 58.25 72 ASN A N 1
ATOM 554 C CA . ASN A 1 72 ? -0.545 16.477 -8.768 1.00 58.25 72 ASN A CA 1
ATOM 555 C C . ASN A 1 72 ? -1.847 16.632 -9.585 1.00 58.25 72 ASN A C 1
ATOM 557 O O . ASN A 1 72 ? -2.902 16.134 -9.183 1.00 58.25 72 ASN A O 1
ATOM 561 N N . SER A 1 73 ? -1.767 17.267 -10.760 1.00 63.03 73 SER A N 1
ATOM 562 C CA . SER A 1 73 ? -2.855 17.340 -11.740 1.00 63.03 73 SER A CA 1
ATOM 563 C C . SER A 1 73 ? -3.199 15.965 -12.318 1.00 63.03 73 SER A C 1
ATOM 565 O O . SER A 1 73 ? -4.381 15.635 -12.393 1.00 63.03 73 SER A O 1
ATOM 567 N N . MET A 1 74 ? -2.194 15.136 -12.632 1.00 64.44 74 MET A N 1
ATOM 568 C CA . MET A 1 74 ? -2.411 13.751 -13.087 1.00 64.44 74 MET A CA 1
ATOM 569 C C . MET A 1 74 ? -3.142 12.920 -12.029 1.00 64.44 74 MET A C 1
ATOM 571 O O . MET A 1 74 ? -4.090 12.208 -12.339 1.00 64.44 74 MET A O 1
ATOM 575 N N . MET A 1 75 ? -2.739 13.050 -10.763 1.00 63.03 75 MET A N 1
ATOM 576 C CA . MET A 1 75 ? -3.289 12.271 -9.644 1.00 63.03 75 MET A CA 1
ATOM 577 C C . MET A 1 75 ? -4.686 12.721 -9.197 1.00 63.03 75 MET A C 1
ATOM 579 O O . MET A 1 75 ? -5.347 12.031 -8.421 1.00 63.03 75 MET A O 1
ATOM 583 N N . SER A 1 76 ? -5.135 13.884 -9.666 1.00 63.38 76 SER A N 1
ATOM 584 C CA . SER A 1 76 ? -6.499 14.375 -9.458 1.00 63.38 76 SER A CA 1
ATOM 585 C C . SER A 1 76 ? -7.443 13.971 -10.600 1.00 63.38 76 SER A C 1
ATOM 587 O O . SER A 1 76 ? -8.656 14.141 -10.469 1.00 63.38 76 SER A O 1
ATOM 589 N N . ASP A 1 77 ? -6.915 13.434 -11.708 1.00 69.56 77 ASP A N 1
ATOM 590 C CA . ASP A 1 77 ? -7.708 12.923 -12.825 1.00 69.56 77 ASP A CA 1
ATOM 591 C C . ASP A 1 77 ? -8.136 11.472 -12.560 1.00 69.56 77 ASP A C 1
ATOM 593 O O . ASP A 1 77 ? -7.332 10.539 -12.582 1.00 69.56 77 ASP A O 1
ATOM 597 N N . GLY A 1 78 ? -9.435 11.268 -12.334 1.00 67.88 78 GLY A N 1
ATOM 598 C CA . GLY A 1 78 ? -10.000 9.941 -12.079 1.00 67.88 78 GLY A CA 1
ATOM 599 C C . GLY A 1 78 ? -9.778 8.932 -13.214 1.00 67.88 78 GLY A C 1
ATOM 600 O O . GLY A 1 78 ? -9.681 7.738 -12.943 1.00 67.88 78 GLY A O 1
ATOM 601 N N . THR A 1 79 ? -9.644 9.389 -14.464 1.00 72.25 79 THR A N 1
ATOM 602 C CA . THR A 1 79 ? -9.396 8.525 -15.634 1.00 72.25 79 THR A CA 1
ATOM 603 C C . THR A 1 79 ? -7.963 8.004 -15.623 1.00 72.25 79 THR A C 1
ATOM 605 O O . THR A 1 79 ? -7.729 6.811 -15.806 1.00 72.25 79 THR A O 1
ATOM 608 N N . MET A 1 80 ? -7.005 8.891 -15.334 1.00 73.75 80 MET A N 1
ATOM 609 C CA . MET A 1 80 ? -5.602 8.524 -15.131 1.00 73.75 80 MET A CA 1
ATOM 610 C C . MET A 1 80 ? -5.463 7.542 -13.970 1.00 73.75 80 MET A C 1
ATOM 612 O O . MET A 1 80 ? -4.770 6.536 -14.088 1.00 73.75 80 MET A O 1
ATOM 616 N N . MET A 1 81 ? -6.157 7.800 -12.860 1.00 73.06 81 MET A N 1
ATOM 617 C CA . MET A 1 81 ? -6.094 6.936 -11.679 1.00 73.06 81 MET A CA 1
ATOM 618 C C . MET A 1 81 ? -6.675 5.553 -11.932 1.00 73.06 81 MET A C 1
ATOM 620 O O . MET A 1 81 ? -6.062 4.565 -11.530 1.00 73.06 81 MET A O 1
ATOM 624 N N . ALA A 1 82 ? -7.802 5.460 -12.639 1.00 76.50 82 ALA A N 1
ATOM 625 C CA . ALA A 1 82 ? -8.351 4.174 -13.055 1.00 76.50 82 ALA A CA 1
ATOM 626 C C . ALA A 1 82 ? -7.357 3.412 -13.946 1.00 76.50 82 ALA A C 1
ATOM 628 O O . ALA A 1 82 ? -7.043 2.256 -13.669 1.00 76.50 82 ALA A O 1
ATOM 629 N N . HIS A 1 83 ? -6.776 4.085 -14.944 1.00 79.81 83 HIS A N 1
ATOM 630 C CA . HIS A 1 83 ? -5.796 3.474 -15.839 1.00 79.81 83 HIS A CA 1
ATOM 631 C C . 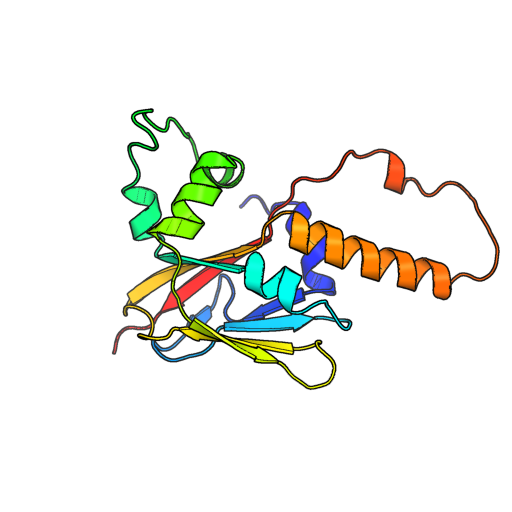HIS A 1 83 ? -4.550 2.971 -15.098 1.00 79.81 83 HIS A C 1
ATOM 633 O O . HIS A 1 83 ? -4.109 1.843 -15.322 1.00 79.81 83 HIS A O 1
ATOM 639 N N . LEU A 1 84 ? -3.995 3.788 -14.199 1.00 78.38 84 LEU A N 1
ATOM 640 C CA . LEU A 1 84 ? -2.837 3.430 -13.385 1.00 78.38 84 LEU A CA 1
ATOM 641 C C . LEU A 1 84 ? -3.132 2.247 -12.460 1.00 78.38 84 LEU A C 1
ATOM 643 O O . LEU A 1 84 ? -2.324 1.323 -12.374 1.00 78.38 84 LEU A O 1
ATOM 647 N N . LYS A 1 85 ? -4.296 2.256 -11.803 1.00 78.88 85 LYS A N 1
ATOM 648 C CA . LYS A 1 85 ? -4.743 1.167 -10.931 1.00 78.88 85 LYS A CA 1
ATOM 649 C C . LYS A 1 85 ? -4.881 -0.150 -11.694 1.00 78.88 85 LYS A C 1
ATOM 651 O O . LYS A 1 85 ? -4.509 -1.194 -11.170 1.00 78.88 85 LYS A O 1
ATOM 656 N N . GLU A 1 86 ? -5.379 -0.104 -12.925 1.00 81.12 86 GLU A N 1
ATOM 657 C CA . GLU A 1 86 ? -5.595 -1.299 -13.744 1.00 81.12 86 GLU A CA 1
ATOM 658 C C . GLU A 1 86 ? -4.311 -1.836 -14.392 1.00 81.12 86 GLU A C 1
ATOM 660 O O . GLU A 1 86 ? -4.111 -3.050 -14.431 1.00 81.12 86 GLU A O 1
ATOM 665 N N . ASN A 1 87 ? -3.437 -0.957 -14.893 1.00 79.75 87 ASN A N 1
ATOM 666 C CA . ASN A 1 87 ? -2.341 -1.359 -15.786 1.00 79.75 87 ASN A CA 1
ATOM 667 C C . ASN A 1 87 ? -0.947 -1.291 -15.154 1.00 79.75 87 ASN A C 1
ATOM 669 O O . ASN A 1 87 ? -0.039 -1.985 -15.610 1.00 79.75 87 ASN A O 1
ATOM 673 N N . HIS A 1 88 ? -0.764 -0.472 -14.118 1.00 82.94 88 HIS A N 1
ATOM 674 C CA . HIS A 1 88 ? 0.560 -0.155 -13.570 1.00 82.94 88 HIS A CA 1
ATOM 675 C C . HIS A 1 88 ? 0.683 -0.389 -12.061 1.00 82.94 88 HIS A C 1
ATOM 677 O O . HIS A 1 88 ? 1.761 -0.187 -11.500 1.00 82.94 88 HIS A O 1
ATOM 683 N N . CYS A 1 89 ? -0.395 -0.827 -11.408 1.00 87.25 89 CYS A N 1
ATOM 684 C CA . CYS A 1 89 ? -0.377 -1.156 -9.991 1.00 87.25 89 CYS A CA 1
ATOM 685 C C . CYS A 1 89 ? 0.435 -2.432 -9.729 1.00 87.25 89 CYS A C 1
ATOM 687 O O . CYS A 1 89 ? 0.226 -3.470 -10.366 1.00 87.25 89 CYS A O 1
ATOM 689 N N . ILE A 1 90 ? 1.341 -2.361 -8.756 1.00 90.69 90 ILE A N 1
ATOM 690 C CA . ILE A 1 90 ? 2.060 -3.516 -8.227 1.00 90.69 90 ILE A CA 1
ATOM 691 C C . ILE A 1 90 ? 1.070 -4.410 -7.483 1.00 90.69 90 ILE A C 1
ATOM 693 O O . ILE A 1 90 ? 0.398 -3.979 -6.548 1.00 90.69 90 ILE A O 1
ATOM 697 N N . LYS A 1 91 ? 1.001 -5.676 -7.899 1.00 91.62 91 LYS A N 1
ATOM 698 C CA . LYS A 1 91 ? 0.185 -6.699 -7.238 1.00 91.62 91 LYS A CA 1
ATOM 699 C C . LYS A 1 91 ? 0.891 -7.241 -6.002 1.00 91.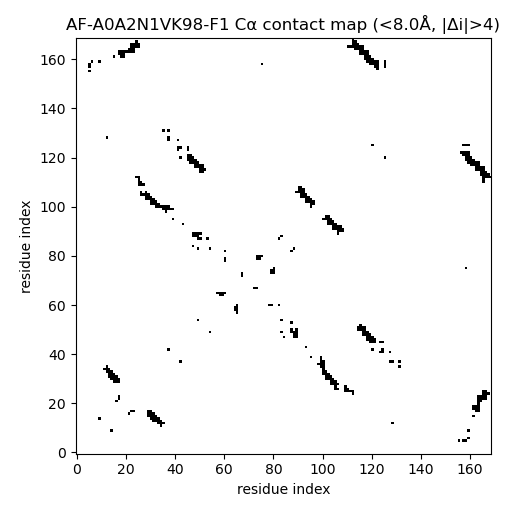62 91 LYS A C 1
ATOM 701 O O . LYS A 1 91 ? 2.122 -7.303 -5.957 1.00 91.62 91 LYS A O 1
ATOM 706 N N . GLY A 1 92 ? 0.101 -7.631 -5.014 1.00 93.31 92 GLY A N 1
ATOM 707 C CA . GLY A 1 92 ? 0.607 -8.133 -3.753 1.00 93.31 92 GLY A CA 1
ATOM 708 C C . GLY A 1 92 ? -0.486 -8.675 -2.850 1.00 93.31 92 GLY A C 1
ATOM 709 O O . GLY A 1 92 ? -1.675 -8.638 -3.177 1.00 93.31 92 GLY A O 1
ATOM 710 N N . THR A 1 93 ? -0.059 -9.141 -1.685 1.00 95.75 93 THR A N 1
ATOM 711 C CA . THR A 1 93 ? -0.925 -9.679 -0.639 1.00 95.75 93 THR A CA 1
ATOM 712 C C . THR A 1 93 ? -0.969 -8.757 0.567 1.00 95.75 93 THR A C 1
ATOM 714 O O . THR A 1 93 ? 0.045 -8.164 0.942 1.00 95.75 93 THR A O 1
ATOM 717 N N . PHE A 1 94 ? -2.132 -8.700 1.211 1.00 97.19 94 PHE A N 1
ATOM 718 C CA . PHE A 1 94 ? -2.356 -7.926 2.422 1.00 97.19 94 PHE A CA 1
ATOM 719 C C . PHE A 1 94 ? -2.413 -8.840 3.644 1.00 97.19 94 PHE A C 1
ATOM 721 O O . PHE A 1 94 ? -3.167 -9.812 3.680 1.00 97.19 94 PHE A O 1
ATOM 728 N N . GLU A 1 95 ? -1.636 -8.504 4.667 1.00 97.69 95 GLU A N 1
ATOM 729 C CA . GLU A 1 95 ? -1.663 -9.166 5.967 1.00 97.69 95 GLU A CA 1
ATOM 730 C C . GLU A 1 95 ? -2.119 -8.181 7.040 1.00 97.69 95 GLU A C 1
ATOM 732 O O . GLU A 1 95 ? -1.480 -7.156 7.289 1.00 97.69 95 GLU A O 1
ATOM 737 N N . TRP A 1 96 ? -3.232 -8.504 7.693 1.00 97.69 96 TRP A N 1
ATOM 738 C CA . TRP A 1 96 ? -3.834 -7.675 8.732 1.00 97.69 96 TRP A CA 1
ATOM 739 C C . TRP A 1 96 ? -3.607 -8.252 10.120 1.00 97.69 96 TRP A C 1
ATOM 741 O O . TRP A 1 96 ? -3.619 -9.468 10.329 1.00 97.69 96 TRP A O 1
ATOM 751 N N . ASN A 1 97 ? -3.459 -7.366 11.102 1.00 97.38 97 ASN A N 1
ATOM 752 C CA . ASN A 1 97 ? -3.600 -7.759 12.496 1.00 97.38 97 ASN A CA 1
ATOM 753 C C . ASN A 1 97 ? -5.080 -7.939 12.883 1.00 97.38 97 ASN A C 1
ATOM 755 O O . ASN A 1 97 ? -5.992 -7.477 12.206 1.00 97.38 97 ASN A O 1
ATOM 759 N N . SER A 1 98 ? -5.323 -8.616 14.007 1.00 96.25 98 SER A N 1
ATOM 760 C CA . SER A 1 98 ? -6.671 -9.020 14.435 1.00 96.25 98 SER A CA 1
ATOM 761 C C . SER A 1 98 ? -7.635 -7.867 14.739 1.00 96.25 98 SER A C 1
ATOM 763 O O . SER A 1 98 ? -8.840 -8.083 14.811 1.00 96.25 98 SER A O 1
ATOM 765 N N . ASP A 1 99 ? -7.118 -6.668 14.995 1.00 94.94 99 ASP A N 1
ATOM 766 C CA . ASP A 1 99 ? -7.878 -5.464 15.333 1.00 94.94 99 ASP A CA 1
ATOM 767 C C . ASP A 1 99 ? -7.976 -4.466 14.168 1.00 94.94 99 ASP A C 1
ATOM 769 O O . ASP A 1 99 ? -8.485 -3.364 14.363 1.00 94.94 99 ASP A O 1
ATOM 773 N N . ASN A 1 100 ? -7.522 -4.835 12.964 1.00 95.75 100 ASN A N 1
ATOM 774 C CA . ASN A 1 100 ? -7.536 -3.997 11.760 1.00 95.75 100 ASN A CA 1
ATOM 775 C C . ASN A 1 100 ? -6.891 -2.614 11.961 1.00 95.75 100 ASN A C 1
ATOM 777 O O . ASN A 1 100 ? -7.333 -1.618 11.387 1.00 95.75 100 ASN A O 1
ATOM 781 N N . THR A 1 101 ? -5.864 -2.524 12.805 1.00 95.62 101 THR A N 1
ATOM 782 C CA . THR A 1 101 ? -5.100 -1.286 13.034 1.00 95.62 101 THR A CA 1
ATOM 783 C C . THR A 1 101 ? -3.766 -1.282 12.300 1.00 95.62 101 THR A C 1
ATOM 785 O O . THR A 1 101 ? -3.129 -0.236 12.201 1.00 95.62 101 THR A O 1
ATOM 788 N N . LYS A 1 102 ? -3.329 -2.424 11.769 1.00 96.56 102 LYS A N 1
ATOM 789 C CA . LYS A 1 102 ? -2.078 -2.564 11.032 1.00 96.56 102 LYS A CA 1
ATOM 790 C C . LYS A 1 102 ? -2.270 -3.488 9.840 1.00 96.56 102 LYS A C 1
ATOM 792 O O . LYS A 1 102 ? -2.785 -4.594 9.991 1.00 96.56 102 LYS A O 1
ATOM 797 N N . CYS A 1 103 ? -1.777 -3.042 8.693 1.00 97.44 103 CYS A N 1
ATOM 798 C CA . CYS A 1 103 ? -1.713 -3.817 7.466 1.00 97.44 103 CYS A CA 1
ATOM 799 C C . CYS A 1 103 ? -0.272 -3.865 6.955 1.00 97.44 103 CYS A C 1
ATOM 801 O O . CYS A 1 103 ? 0.448 -2.865 7.027 1.00 97.44 103 CYS A O 1
ATOM 803 N N . GLN A 1 104 ? 0.144 -5.016 6.442 1.00 96.94 104 GLN A N 1
ATOM 804 C CA . GLN A 1 104 ? 1.372 -5.175 5.676 1.00 96.94 104 GLN A CA 1
ATOM 805 C C . GLN A 1 104 ? 1.009 -5.578 4.251 1.00 96.94 104 GLN A C 1
ATOM 807 O O . GLN A 1 104 ? 0.359 -6.596 4.041 1.00 96.94 104 GLN A O 1
ATOM 812 N N . PHE A 1 105 ? 1.437 -4.780 3.283 1.00 96.62 105 PHE A N 1
ATOM 813 C CA . PHE A 1 105 ? 1.383 -5.119 1.873 1.00 96.62 105 PHE A CA 1
ATOM 814 C C . PHE A 1 105 ? 2.723 -5.721 1.452 1.00 96.62 105 PHE A C 1
ATOM 816 O O . PHE A 1 105 ? 3.772 -5.097 1.639 1.00 96.62 105 PHE A O 1
ATOM 823 N N . MET A 1 106 ? 2.678 -6.912 0.862 1.00 95.44 106 MET A N 1
ATOM 824 C CA . MET A 1 106 ? 3.840 -7.594 0.302 1.00 95.44 106 MET A CA 1
ATOM 825 C C . MET A 1 106 ? 3.692 -7.702 -1.220 1.00 95.44 106 MET A C 1
ATOM 827 O O . MET A 1 106 ? 2.712 -8.298 -1.665 1.00 95.44 106 MET A O 1
ATOM 831 N N . PRO A 1 107 ? 4.627 -7.171 -2.030 1.00 93.69 107 PRO A N 1
ATOM 832 C CA . PRO A 1 107 ? 4.571 -7.332 -3.481 1.00 93.69 107 PRO A CA 1
ATOM 833 C C . PRO A 1 107 ? 4.785 -8.800 -3.890 1.00 93.69 107 PRO A C 1
ATOM 835 O O . PRO A 1 107 ? 5.739 -9.435 -3.442 1.00 93.69 107 PRO A O 1
ATOM 838 N N . ASP A 1 108 ? 3.959 -9.322 -4.803 1.00 92.75 108 ASP A N 1
ATOM 839 C CA . ASP A 1 108 ? 3.995 -10.740 -5.216 1.00 92.75 108 ASP A CA 1
ATOM 840 C C . ASP A 1 108 ? 5.326 -11.139 -5.873 1.00 92.75 108 ASP A C 1
ATOM 842 O O . ASP A 1 108 ? 5.770 -12.282 -5.784 1.00 92.75 108 ASP A O 1
ATOM 846 N N . SER A 1 109 ? 5.944 -10.199 -6.593 1.00 90.44 109 SER A N 1
ATOM 847 C CA . SER A 1 109 ? 7.179 -10.412 -7.364 1.00 90.44 109 SER A CA 1
ATOM 848 C C . SER A 1 109 ? 8.370 -9.615 -6.828 1.00 90.44 109 SER A C 1
ATOM 850 O O . SER A 1 109 ? 9.410 -9.571 -7.482 1.00 90.44 109 SER A O 1
ATOM 852 N N . GLY A 1 110 ? 8.228 -8.991 -5.654 1.00 90.69 110 GLY A N 1
ATOM 853 C CA . GLY A 1 110 ? 9.184 -7.995 -5.176 1.00 90.69 110 GLY A CA 1
ATOM 854 C C . GLY A 1 110 ? 9.104 -6.676 -5.953 1.00 90.69 110 GLY A C 1
ATOM 855 O O . GLY A 1 110 ? 8.383 -6.540 -6.944 1.00 90.69 110 GLY A O 1
ATOM 856 N N . PHE A 1 111 ? 9.851 -5.690 -5.477 1.00 91.88 111 PHE A N 1
ATOM 857 C CA . PHE A 1 111 ? 10.084 -4.431 -6.168 1.00 91.88 111 PHE A CA 1
ATOM 858 C C . PHE A 1 111 ? 11.331 -4.509 -7.064 1.00 91.88 111 PHE A C 1
ATOM 860 O O . PHE A 1 111 ? 12.237 -5.314 -6.853 1.00 91.88 111 PHE A O 1
ATOM 867 N N . GLU A 1 112 ? 11.406 -3.636 -8.060 1.00 91.38 112 GLU A N 1
ATOM 868 C CA . GLU A 1 112 ? 12.616 -3.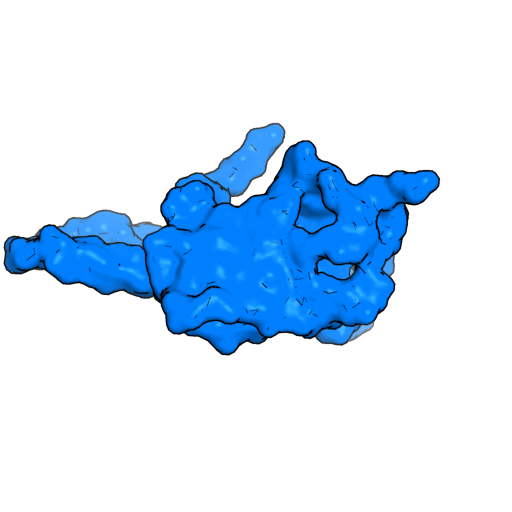386 -8.837 1.00 91.38 112 GLU A CA 1
ATOM 869 C C . GLU A 1 112 ? 13.638 -2.659 -7.964 1.00 91.38 112 GLU A C 1
ATOM 871 O O . GLU A 1 112 ? 13.269 -1.858 -7.107 1.00 91.38 112 GLU A O 1
ATOM 876 N N . ALA A 1 113 ? 14.924 -2.941 -8.159 1.00 91.00 113 ALA A N 1
ATOM 877 C CA . ALA A 1 113 ? 16.007 -2.279 -7.438 1.00 91.00 113 ALA A CA 1
ATOM 878 C C . ALA A 1 113 ? 16.228 -0.841 -7.939 1.00 91.00 113 ALA A C 1
ATOM 880 O O . ALA A 1 113 ? 15.903 -0.525 -9.084 1.00 91.00 113 ALA A O 1
ATOM 881 N N . ASP A 1 114 ? 16.790 0.020 -7.086 1.00 89.88 114 ASP A N 1
ATOM 882 C CA . ASP A 1 114 ? 17.146 1.415 -7.402 1.00 89.88 114 ASP A CA 1
ATOM 883 C C . ASP A 1 114 ? 16.008 2.241 -8.028 1.00 89.88 114 ASP A C 1
ATOM 885 O O . ASP A 1 114 ? 16.242 3.139 -8.842 1.00 89.88 114 ASP A O 1
ATOM 889 N N . THR A 1 115 ? 14.770 1.939 -7.640 1.00 89.25 115 THR A N 1
ATOM 890 C CA . THR A 1 115 ? 13.556 2.447 -8.278 1.00 89.25 115 THR A CA 1
ATOM 891 C C . THR A 1 115 ? 12.725 3.260 -7.295 1.00 89.25 115 THR A C 1
ATOM 893 O O . THR A 1 115 ? 12.555 2.883 -6.134 1.00 89.25 115 THR A O 1
ATOM 896 N N . ASP A 1 116 ? 12.198 4.387 -7.770 1.00 88.44 116 ASP A N 1
ATOM 897 C CA . ASP A 1 116 ? 11.287 5.233 -7.011 1.00 88.44 116 ASP A CA 1
ATOM 898 C C . ASP A 1 116 ? 9.844 4.751 -7.201 1.00 88.44 116 ASP A C 1
ATOM 900 O O . ASP A 1 116 ? 9.335 4.610 -8.317 1.00 88.44 116 ASP A O 1
ATOM 904 N N . TYR A 1 117 ? 9.173 4.510 -6.083 1.00 88.00 117 TYR A N 1
ATOM 905 C CA . TYR A 1 117 ? 7.792 4.070 -6.016 1.00 88.00 117 TYR A CA 1
ATOM 906 C C . TYR A 1 117 ? 6.921 5.141 -5.389 1.00 88.00 117 TYR A C 1
ATOM 908 O O . TYR A 1 117 ? 7.337 5.909 -4.521 1.00 88.00 117 TYR A O 1
ATOM 916 N N . MET A 1 118 ? 5.670 5.156 -5.819 1.00 86.31 118 MET A N 1
ATOM 917 C CA . MET A 1 118 ? 4.621 5.975 -5.248 1.00 86.31 118 MET A CA 1
ATOM 918 C C . MET A 1 118 ? 3.548 5.072 -4.660 1.00 86.31 118 MET A C 1
ATOM 920 O O . MET A 1 118 ? 3.076 4.150 -5.321 1.00 86.31 118 MET A O 1
ATOM 924 N N . VAL A 1 119 ? 3.152 5.377 -3.431 1.00 88.12 119 VAL A N 1
ATOM 925 C CA . VAL A 1 119 ? 2.005 4.795 -2.744 1.00 88.12 119 VAL A CA 1
ATOM 926 C C . VAL A 1 119 ? 0.894 5.826 -2.744 1.00 88.12 119 VAL A C 1
ATOM 928 O O . VAL A 1 119 ? 1.076 6.965 -2.309 1.00 88.12 119 VAL A O 1
ATOM 931 N N . PHE A 1 120 ? -0.263 5.406 -3.221 1.00 84.44 120 PHE A N 1
ATOM 932 C CA . PHE A 1 120 ? -1.449 6.220 -3.362 1.00 84.44 120 PHE A CA 1
ATOM 933 C C . PHE A 1 120 ? -2.629 5.556 -2.660 1.00 84.44 120 PHE A C 1
ATOM 935 O O . PHE A 1 120 ? -2.831 4.348 -2.776 1.00 84.44 120 PHE A O 1
ATOM 942 N N . MET A 1 121 ? -3.431 6.363 -1.970 1.00 85.94 121 MET A N 1
ATOM 943 C CA . MET A 1 121 ? -4.774 5.982 -1.543 1.00 85.94 121 MET A CA 1
ATOM 944 C C . MET A 1 121 ? -5.759 7.068 -1.943 1.00 85.94 121 MET A C 1
ATOM 946 O O . MET A 1 121 ? -5.506 8.261 -1.741 1.00 85.94 121 MET A O 1
ATOM 950 N N . ASP A 1 122 ? -6.878 6.643 -2.515 1.00 79.69 122 ASP A N 1
ATOM 951 C CA . ASP A 1 122 ? -7.877 7.551 -3.056 1.00 79.69 122 ASP A CA 1
ATOM 952 C C . ASP A 1 122 ? -8.680 8.285 -1.963 1.00 79.69 122 ASP A C 1
ATOM 954 O O . ASP A 1 122 ? -8.537 8.087 -0.748 1.00 79.69 122 ASP A O 1
ATOM 958 N N . SER A 1 123 ? -9.579 9.156 -2.415 1.00 79.25 123 SER A N 1
ATOM 959 C CA . SER A 1 123 ? -10.462 9.906 -1.525 1.00 79.25 123 SER A CA 1
ATOM 960 C C . SER A 1 123 ? -11.434 9.033 -0.713 1.00 79.25 123 SER A C 1
ATOM 962 O O . SER A 1 123 ? -11.913 9.498 0.324 1.00 79.25 123 SER A O 1
ATOM 964 N N . GLN A 1 124 ? -11.720 7.784 -1.108 1.00 84.69 124 GLN A N 1
ATOM 965 C CA . GLN A 1 124 ? -12.601 6.889 -0.348 1.00 84.69 124 GLN A CA 1
ATOM 966 C C . GLN A 1 124 ? -11.952 6.470 0.966 1.00 84.69 124 GLN A C 1
ATOM 968 O O . GLN A 1 124 ? -12.596 6.559 2.013 1.00 84.69 124 GLN A O 1
ATOM 973 N N . VAL A 1 125 ? -10.661 6.124 0.944 1.00 86.81 125 VAL A N 1
ATOM 974 C CA . VAL A 1 125 ? -9.889 5.834 2.165 1.00 86.81 125 VAL A CA 1
ATOM 975 C C . VAL A 1 125 ? -9.903 7.039 3.101 1.00 86.81 125 VAL A C 1
ATOM 977 O O . VAL A 1 125 ? -10.145 6.919 4.304 1.00 86.81 125 VAL A O 1
ATOM 980 N N . MET A 1 126 ? -9.727 8.236 2.546 1.00 83.25 126 MET A N 1
ATOM 981 C CA . MET A 1 126 ? -9.765 9.480 3.312 1.00 83.25 126 MET A CA 1
ATOM 982 C C . MET A 1 126 ? -11.133 9.768 3.924 1.00 83.25 126 MET A C 1
ATOM 984 O O . MET A 1 126 ? -11.217 10.157 5.092 1.00 83.25 126 MET A O 1
ATOM 988 N N . ASN A 1 127 ? -12.208 9.563 3.169 1.00 84.88 127 ASN A N 1
ATOM 989 C CA . ASN A 1 127 ? -13.570 9.726 3.665 1.00 84.88 127 ASN A CA 1
ATOM 990 C C . ASN A 1 127 ? -13.887 8.709 4.767 1.00 84.88 127 ASN A C 1
ATOM 992 O O . ASN A 1 127 ? -14.462 9.084 5.791 1.00 84.88 127 ASN A O 1
ATOM 996 N N . HIS A 1 128 ? -13.431 7.464 4.610 1.00 89.00 128 HIS A N 1
ATOM 997 C CA . HIS A 1 128 ? -13.558 6.417 5.621 1.00 89.00 128 HIS A CA 1
ATOM 998 C C . HIS A 1 128 ? -12.880 6.807 6.937 1.00 89.00 128 HIS A C 1
ATOM 1000 O O . HIS A 1 128 ? -13.512 6.850 7.995 1.00 89.00 128 HIS A O 1
ATOM 1006 N N . MET A 1 129 ? -11.610 7.215 6.875 1.00 87.69 129 MET A N 1
ATOM 1007 C CA . MET A 1 129 ? -10.866 7.650 8.059 1.00 87.69 129 MET A CA 1
ATOM 1008 C C . MET A 1 129 ? -11.488 8.887 8.720 1.00 87.69 129 MET A C 1
ATOM 1010 O O . MET A 1 129 ? -11.560 8.966 9.949 1.00 87.69 129 MET A O 1
ATOM 1014 N N . LYS A 1 130 ? -11.993 9.846 7.930 1.00 83.88 130 LYS A N 1
ATOM 1015 C CA . LYS A 1 130 ? -12.728 11.012 8.451 1.00 83.88 130 LYS A CA 1
ATOM 1016 C C . LYS A 1 130 ? -14.010 10.598 9.183 1.00 83.88 130 LYS A C 1
ATOM 1018 O O . LYS A 1 130 ? -14.298 11.182 10.233 1.00 83.88 130 LYS A O 1
ATOM 1023 N N . SER A 1 131 ? -14.750 9.608 8.675 1.00 86.44 131 SER A N 1
ATOM 1024 C CA . SER A 1 131 ? -15.958 9.080 9.333 1.00 86.44 131 SER A CA 1
ATOM 1025 C C . SER A 1 131 ? -15.621 8.524 10.712 1.00 86.44 131 SER A C 1
ATOM 1027 O O . SER A 1 131 ? -16.156 8.996 11.716 1.00 86.44 131 SER A O 1
ATOM 1029 N N . ILE A 1 132 ? -14.618 7.643 10.783 1.00 85.44 132 ILE A N 1
ATOM 1030 C CA . ILE A 1 132 ? -14.154 7.034 12.038 1.00 85.44 132 ILE A CA 1
ATOM 1031 C C . ILE A 1 132 ? -13.740 8.109 13.051 1.00 85.44 132 ILE A C 1
ATOM 1033 O O . ILE A 1 132 ? -14.118 8.069 14.225 1.00 85.44 132 ILE A O 1
ATOM 1037 N N . ME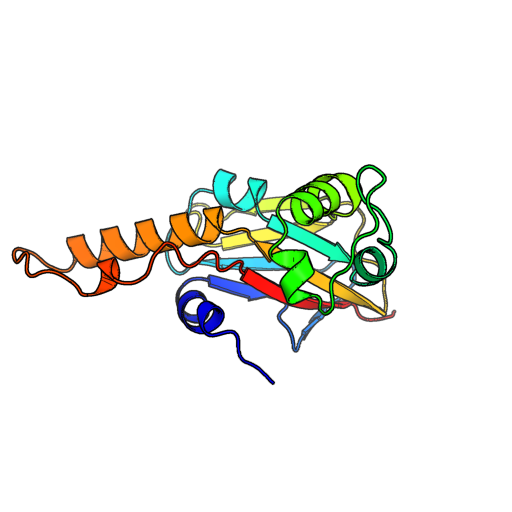T A 1 133 ? -12.969 9.109 12.616 1.00 82.25 133 MET A N 1
ATOM 1038 C CA . MET A 1 133 ? -12.546 10.200 13.496 1.00 82.25 133 MET A CA 1
ATOM 1039 C C . MET A 1 133 ? -13.724 11.038 14.003 1.00 82.25 133 MET A C 1
ATOM 1041 O O . MET A 1 133 ? -13.706 11.500 15.147 1.00 82.25 133 MET A O 1
ATOM 1045 N N . THR A 1 134 ? -14.738 11.250 13.167 1.00 82.12 134 THR A N 1
ATOM 1046 C CA . THR A 1 134 ? -15.926 12.039 13.508 1.00 82.12 134 THR A CA 1
ATOM 1047 C C . THR A 1 134 ? -16.797 11.300 14.514 1.00 82.12 134 THR A C 1
ATOM 1049 O O . THR A 1 134 ? -17.135 11.867 15.554 1.00 82.12 134 THR A O 1
ATOM 1052 N N . GLU A 1 135 ? -17.069 10.019 14.276 1.00 80.12 135 GLU A N 1
ATOM 1053 C CA . GLU A 1 135 ? -17.801 9.150 15.199 1.00 80.12 135 GLU A CA 1
ATOM 1054 C C . GLU A 1 135 ? -17.131 9.112 16.577 1.00 80.12 135 GLU A C 1
ATOM 1056 O O . GLU A 1 135 ? -17.778 9.339 17.600 1.00 80.12 135 GLU A O 1
ATOM 1061 N N . ARG A 1 136 ? -15.804 8.949 16.622 1.00 71.88 136 ARG A N 1
ATOM 1062 C CA . ARG A 1 136 ? -15.046 8.938 17.885 1.00 71.88 136 ARG A CA 1
ATOM 1063 C C . ARG A 1 136 ? -15.084 10.283 18.613 1.00 71.88 136 ARG A C 1
ATOM 1065 O O . ARG A 1 136 ? -15.194 10.314 19.839 1.00 71.88 136 ARG A O 1
ATOM 1072 N N . LYS A 1 137 ? -15.038 11.407 17.887 1.00 69.31 137 LYS A N 1
ATOM 1073 C CA . LYS A 1 137 ? -15.206 12.747 18.481 1.00 69.31 137 LYS A CA 1
ATOM 1074 C C . LYS A 1 137 ? -16.612 12.948 19.050 1.00 69.31 137 LYS A C 1
ATOM 1076 O O . LYS A 1 137 ? -16.741 13.563 20.108 1.00 69.31 137 LYS A O 1
ATOM 1081 N N . MET A 1 138 ? -17.640 12.426 18.381 1.00 59.66 138 MET A N 1
ATOM 1082 C CA . MET A 1 138 ? -19.030 12.496 18.842 1.00 59.66 138 MET A CA 1
ATOM 1083 C C . MET A 1 138 ? -19.281 11.603 20.065 1.00 59.66 138 MET A C 1
ATOM 1085 O O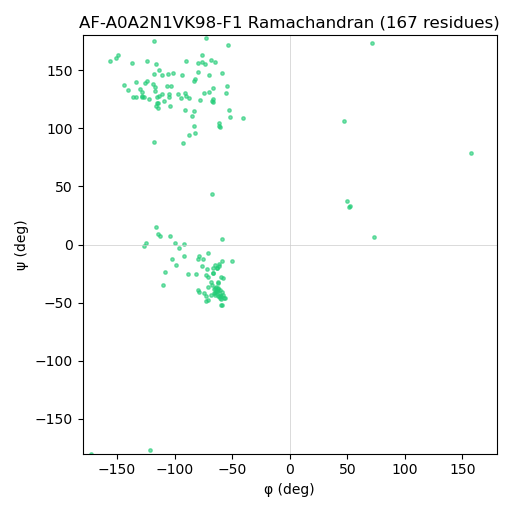 . MET A 1 138 ? -19.973 12.029 20.982 1.00 59.66 138 MET A O 1
ATOM 1089 N N . MET A 1 139 ? -18.651 10.427 20.158 1.00 57.69 139 MET A N 1
ATOM 1090 C CA . MET A 1 139 ? -18.740 9.571 21.354 1.00 57.69 139 MET A CA 1
ATOM 1091 C C . MET A 1 139 ? -17.982 10.140 22.564 1.00 57.69 139 MET A C 1
ATOM 1093 O O . MET A 1 139 ? -18.370 9.903 23.705 1.00 57.69 139 MET A O 1
ATOM 1097 N N . SER A 1 140 ? -16.925 10.928 22.339 1.00 57.38 140 SER A N 1
ATOM 1098 C CA . SER A 1 140 ? -16.174 11.591 23.416 1.00 57.38 140 SER A CA 1
ATOM 1099 C C . SER A 1 140 ? -16.847 12.868 23.944 1.00 57.38 140 SER A C 1
ATOM 1101 O O . SER A 1 140 ? -16.423 13.397 24.974 1.00 57.38 140 SER A O 1
ATOM 1103 N N . ARG A 1 141 ? -17.864 13.393 23.252 1.00 47.62 141 ARG A N 1
ATOM 1104 C CA . ARG A 1 141 ? -18.628 14.578 23.661 1.00 47.62 141 ARG A CA 1
ATOM 1105 C C . ARG A 1 141 ? -20.087 14.194 23.894 1.00 47.62 141 ARG A C 1
ATOM 1107 O O . ARG A 1 141 ? -20.924 14.319 23.007 1.00 47.62 141 ARG A O 1
ATOM 1114 N N . GLY A 1 142 ? -20.405 13.773 25.117 1.00 43.91 142 GLY A N 1
ATOM 1115 C CA . GLY A 1 142 ? -21.793 13.753 25.575 1.00 43.91 142 GLY A CA 1
ATOM 1116 C C . GLY A 1 142 ? -22.423 15.148 25.437 1.00 43.91 142 GLY A C 1
ATOM 1117 O O . GLY A 1 142 ? -21.823 16.126 25.867 1.00 43.91 142 GLY A O 1
ATOM 1118 N N . MET A 1 143 ? -23.610 15.210 24.822 1.00 46.16 143 MET A N 1
ATOM 1119 C CA . MET A 1 143 ? -24.535 16.356 24.743 1.00 46.16 143 MET A CA 1
ATOM 1120 C C . MET A 1 143 ? -23.939 17.732 24.378 1.00 46.16 143 MET A C 1
ATOM 1122 O O . MET A 1 143 ? -23.406 18.454 25.215 1.00 46.16 143 MET A O 1
ATOM 1126 N N . GLY A 1 144 ? -24.193 18.179 23.144 1.00 40.16 144 GLY A N 1
ATOM 1127 C CA . GLY A 1 144 ? -24.094 19.596 22.784 1.00 40.16 144 GLY A CA 1
ATOM 1128 C C . GLY A 1 144 ? -23.886 19.834 21.295 1.00 40.16 144 GLY A C 1
ATOM 1129 O O . GLY A 1 144 ? -22.769 20.122 20.874 1.00 40.16 144 GLY A O 1
ATOM 1130 N N . MET A 1 145 ? -24.957 19.749 20.497 1.00 46.59 145 MET A N 1
ATOM 1131 C CA . MET A 1 145 ? -24.965 20.323 19.147 1.00 46.59 145 MET A CA 1
ATOM 1132 C C . MET A 1 145 ? -24.747 21.836 19.258 1.00 46.59 145 MET A C 1
ATOM 1134 O O . MET A 1 145 ? -25.644 22.583 19.643 1.00 46.59 145 MET A O 1
ATOM 1138 N N . LYS A 1 146 ? -23.539 22.280 18.921 1.00 45.41 146 LYS A N 1
ATOM 1139 C CA . LYS A 1 146 ? -23.297 23.597 18.337 1.00 4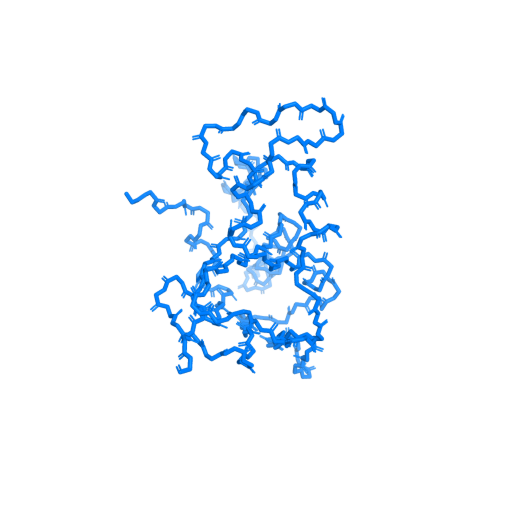5.41 146 LYS A CA 1
ATOM 1140 C C . LYS A 1 146 ? -22.513 23.364 17.060 1.00 45.41 146 LYS A C 1
ATOM 1142 O O . LYS A 1 146 ? -21.518 22.638 17.079 1.00 45.41 146 LYS A O 1
ATOM 1147 N N . ASP A 1 147 ? -23.035 23.925 15.979 1.00 43.03 147 ASP A N 1
ATOM 1148 C CA . ASP A 1 147 ? -22.555 23.800 14.609 1.00 43.03 147 ASP A CA 1
ATOM 1149 C C . ASP A 1 147 ? -21.027 23.856 14.546 1.00 43.03 147 ASP A C 1
ATOM 1151 O O . ASP A 1 147 ? -20.406 24.890 14.797 1.00 43.03 147 ASP A O 1
ATOM 1155 N N . CYS A 1 148 ? -20.406 22.710 14.264 1.00 40.38 148 CYS A N 1
ATOM 1156 C CA . CYS A 1 148 ? -18.977 22.658 14.006 1.00 40.38 148 CYS A CA 1
ATOM 1157 C C . CYS A 1 148 ? -18.723 23.241 12.611 1.00 40.38 148 CYS A C 1
ATOM 1159 O O . CYS A 1 148 ? -19.332 22.815 11.632 1.00 40.38 148 CYS A O 1
ATOM 1161 N N . ASP A 1 149 ? -17.768 24.169 12.508 1.00 45.31 149 ASP A N 1
ATOM 1162 C CA . ASP A 1 149 ? -17.289 24.779 11.253 1.00 45.31 149 ASP A CA 1
ATOM 1163 C C . ASP A 1 149 ? -16.717 23.763 10.228 1.00 45.31 149 ASP A C 1
ATOM 1165 O O . ASP A 1 149 ? -16.241 24.152 9.162 1.00 45.31 149 ASP A O 1
ATOM 1169 N N . CYS A 1 150 ? -16.792 22.452 10.492 1.00 47.75 150 CYS A N 1
ATOM 1170 C CA . CYS A 1 150 ? -16.385 21.389 9.572 1.00 47.75 150 CYS A CA 1
ATOM 1171 C C . CYS A 1 150 ? -17.315 21.210 8.359 1.00 47.75 150 CYS A C 1
ATOM 1173 O O . CYS A 1 150 ? -16.969 20.460 7.456 1.00 47.75 150 CYS A O 1
ATOM 1175 N N . HIS A 1 151 ? -18.460 21.899 8.295 1.00 42.78 151 HIS A N 1
ATOM 1176 C CA . HIS A 1 151 ? -19.378 21.841 7.144 1.00 42.78 151 HIS A CA 1
ATOM 1177 C C . HIS A 1 151 ? -19.122 22.915 6.068 1.00 42.78 151 HIS A C 1
ATOM 1179 O O . HIS A 1 151 ? -19.857 22.976 5.087 1.00 42.78 151 HIS A O 1
ATOM 1185 N N . LYS A 1 152 ? -18.114 23.790 6.230 1.00 39.31 152 LYS A N 1
ATOM 1186 C CA . LYS A 1 152 ? -17.870 24.916 5.299 1.00 39.31 152 LYS A CA 1
ATOM 1187 C C . LYS A 1 152 ? -16.825 24.666 4.215 1.00 39.31 152 LYS A C 1
ATOM 1189 O O . LYS A 1 152 ? -16.626 25.531 3.366 1.00 39.31 152 LYS A O 1
ATOM 1194 N N . LYS A 1 153 ? -16.170 23.511 4.208 1.00 41.06 153 LYS A N 1
ATOM 1195 C CA . LYS A 1 153 ? -15.352 23.087 3.073 1.00 41.06 153 LYS A CA 1
ATOM 1196 C C . LYS A 1 153 ? -16.030 21.871 2.468 1.00 41.06 153 LYS A C 1
ATOM 1198 O O . LYS A 1 153 ? -16.394 20.956 3.201 1.00 41.06 153 LYS A O 1
ATOM 1203 N N . GLY A 1 154 ? -16.269 21.914 1.156 1.00 38.91 154 GLY A N 1
ATOM 1204 C CA . GLY A 1 154 ? -16.719 20.742 0.405 1.00 38.91 154 GLY A CA 1
ATOM 1205 C C . GLY A 1 154 ? -15.770 19.558 0.631 1.00 38.91 154 GLY A C 1
ATOM 1206 O O . GLY A 1 154 ? -14.725 19.739 1.259 1.00 38.91 154 GLY A O 1
ATOM 1207 N N . PRO A 1 155 ? -16.116 18.350 0.161 1.00 41.03 155 PRO A N 1
ATOM 1208 C CA . PRO A 1 155 ? -15.242 17.194 0.308 1.00 41.03 155 PRO A CA 1
ATOM 1209 C C . PRO A 1 155 ? -13.853 17.565 -0.216 1.00 41.03 155 PRO A C 1
ATOM 1211 O O . PRO A 1 155 ? -13.675 17.816 -1.405 1.00 41.03 155 PRO A O 1
ATOM 1214 N N . ASP A 1 156 ? -12.882 17.685 0.692 1.00 50.03 156 ASP A N 1
ATOM 1215 C CA . ASP A 1 156 ? -11.485 17.774 0.301 1.00 50.03 156 ASP A CA 1
ATOM 1216 C C . ASP A 1 156 ? -11.203 16.455 -0.430 1.00 50.03 156 ASP A C 1
ATOM 1218 O O . ASP A 1 156 ? -11.070 15.414 0.223 1.00 50.03 156 ASP A O 1
ATOM 1222 N N . ASN A 1 157 ? -11.173 16.501 -1.769 1.00 50.75 157 ASN A N 1
ATOM 1223 C CA . ASN A 1 157 ? -10.768 15.429 -2.693 1.00 50.75 157 ASN A CA 1
ATOM 1224 C C . ASN A 1 157 ? -9.266 15.146 -2.558 1.00 50.75 157 ASN A C 1
ATOM 1226 O O . ASN A 1 157 ? -8.514 15.081 -3.526 1.00 50.75 157 ASN A O 1
ATOM 1230 N N . SER A 1 158 ? -8.796 15.085 -1.325 1.00 63.06 158 SER A N 1
ATOM 1231 C CA . SER A 1 158 ? -7.409 14.875 -1.015 1.00 63.06 158 SER A CA 1
ATOM 1232 C C . SER A 1 158 ? -7.124 13.392 -1.060 1.00 63.06 158 SER A C 1
ATOM 1234 O O . SER A 1 158 ? -7.646 12.659 -0.225 1.00 63.06 158 SER A O 1
ATOM 1236 N N . ASN A 1 159 ? -6.297 12.980 -2.006 1.00 70.62 159 ASN A N 1
ATOM 1237 C CA . ASN A 1 159 ? -5.689 11.662 -2.004 1.00 70.62 159 ASN A CA 1
ATOM 1238 C C . ASN A 1 159 ? -4.488 11.650 -1.045 1.00 70.62 159 ASN A C 1
ATOM 1240 O O . ASN A 1 159 ? -3.899 12.700 -0.765 1.00 70.62 159 ASN A O 1
ATOM 1244 N N . ILE A 1 160 ? -4.124 10.473 -0.540 1.00 75.19 160 ILE A N 1
ATOM 1245 C CA . ILE A 1 160 ? -2.864 10.280 0.186 1.00 75.19 160 ILE A CA 1
ATOM 1246 C C . ILE A 1 160 ? -1.813 9.865 -0.822 1.00 75.19 160 ILE A C 1
ATOM 1248 O O . ILE A 1 160 ? -2.042 8.941 -1.597 1.00 75.19 160 ILE A O 1
ATOM 1252 N N . ILE A 1 161 ? -0.670 10.540 -0.786 1.00 78.25 161 ILE A N 1
ATOM 1253 C CA . ILE A 1 161 ? 0.473 10.242 -1.640 1.00 78.25 161 ILE A CA 1
ATOM 1254 C C . ILE A 1 161 ? 1.717 10.233 -0.758 1.00 78.25 161 ILE A C 1
ATOM 1256 O O . ILE A 1 161 ? 1.967 11.198 -0.032 1.00 78.25 161 ILE A O 1
ATOM 1260 N N . THR A 1 162 ? 2.478 9.146 -0.818 1.00 83.75 162 THR A N 1
ATOM 1261 C CA . THR A 1 162 ? 3.845 9.076 -0.292 1.00 83.75 162 THR A CA 1
ATOM 1262 C C . THR A 1 162 ? 4.729 8.344 -1.288 1.00 83.75 162 THR A C 1
ATOM 1264 O O . THR A 1 162 ? 4.246 7.581 -2.126 1.00 83.75 162 THR A O 1
ATOM 1267 N N . HIS A 1 163 ? 6.023 8.595 -1.224 1.00 85.69 163 HIS A N 1
ATOM 1268 C CA . HIS A 1 163 ? 7.029 7.990 -2.069 1.00 85.69 163 HIS A CA 1
ATOM 1269 C C . HIS A 1 163 ? 7.983 7.157 -1.227 1.00 85.69 163 HIS A C 1
ATOM 1271 O O . HIS A 1 163 ? 8.170 7.407 -0.043 1.00 85.69 163 HIS A O 1
ATOM 1277 N N . PHE A 1 164 ? 8.618 6.179 -1.847 1.00 88.75 164 PHE A N 1
ATOM 1278 C CA . PHE A 1 164 ? 9.774 5.508 -1.273 1.00 88.75 164 PHE A CA 1
ATOM 1279 C C . PHE A 1 164 ? 10.688 5.052 -2.395 1.00 88.75 164 PHE A C 1
ATOM 1281 O O . PHE A 1 164 ? 10.274 4.965 -3.550 1.00 88.75 164 PHE A O 1
ATOM 1288 N N . ARG A 1 165 ? 11.931 4.738 -2.050 1.00 90.44 165 ARG A N 1
ATOM 1289 C CA . ARG A 1 165 ? 12.901 4.210 -3.005 1.00 90.44 165 ARG A CA 1
ATOM 1290 C C . ARG A 1 165 ? 13.341 2.815 -2.589 1.00 90.44 165 ARG A C 1
ATOM 1292 O O . ARG A 1 165 ? 13.412 2.502 -1.401 1.00 90.44 165 ARG A O 1
ATOM 1299 N N . THR A 1 166 ? 13.635 1.960 -3.551 1.00 90.75 166 THR A N 1
ATOM 1300 C CA . THR A 1 166 ? 14.269 0.668 -3.284 1.00 90.75 166 THR A CA 1
ATOM 1301 C C . THR A 1 166 ? 15.781 0.764 -3.404 1.00 90.75 166 THR A C 1
ATOM 1303 O O . THR A 1 166 ? 16.307 1.505 -4.233 1.00 90.75 166 THR A O 1
ATOM 1306 N N . ARG A 1 167 ? 16.503 0.005 -2.579 1.00 89.00 167 ARG A N 1
ATOM 1307 C CA . ARG A 1 167 ? 17.970 -0.061 -2.645 1.00 89.00 167 ARG A CA 1
ATOM 1308 C C . ARG A 1 167 ? 18.430 -1.056 -3.706 1.00 89.00 167 ARG A C 1
ATOM 1310 O O . ARG A 1 167 ? 17.859 -2.142 -3.820 1.00 89.00 167 ARG A O 1
ATOM 1317 N N . GLY A 1 168 ? 19.485 -0.696 -4.430 1.00 75.25 168 GLY A N 1
ATOM 1318 C CA . GLY A 1 168 ? 20.323 -1.616 -5.193 1.00 75.25 168 GLY A CA 1
ATOM 1319 C C . GLY A 1 168 ? 20.962 -2.687 -4.311 1.00 75.25 168 GLY A C 1
ATOM 1320 O O . GLY A 1 168 ? 21.251 -2.440 -3.137 1.00 75.25 168 GLY A O 1
ATOM 1321 N N . ASN A 1 169 ? 21.158 -3.880 -4.879 1.00 59.22 169 ASN A N 1
ATOM 1322 C CA . ASN A 1 169 ? 21.960 -4.949 -4.268 1.00 59.22 169 ASN A CA 1
ATOM 1323 C C . ASN A 1 169 ? 23.460 -4.662 -4.380 1.00 59.22 169 ASN A C 1
ATOM 1325 O O . ASN A 1 169 ? 23.887 -4.183 -5.455 1.00 59.22 169 ASN A O 1
#

Foldseek 3Di:
DDPPVVVVVCVVFWDWPPFQVDAAAQFFWIKIAGPAAADPCLCVVFKFKFFVVVVVPPQDDPRDGDDDPDPVSLVLDPSSVVCCRPPGGFDFDWDADPRNRMIITGGPVTHDAQTKMKIKGWLSVVVRSVVVVVVVVVVVDDDDDDDDPPVVDDRPRDMDMGMYGYHDD

Secondary structure (DSSP, 8-state):
----TTHHHHTTTEEEES-TT-EE-TTPPEEEEESS---HHHHHTTEEEEEHHHHHT--EETTEE---SSHHHHHH-HHHHHHHHHHTBPPEEEEE-TTSSEEEEEETT-PPTT-EEEEEE-HHHHHHHHHHHHHHHHHTS-S-----GGGSS------EEEEEEEPP-

Nearest PDB structures (foldseek):
  4uic-assembly1_A  TM=6.053E-01  e=8.150E-04  Geobacillus stearothermophilus
  4uj6-assembly1_A  TM=5.731E-01  e=1.037E-03  Geobacillus stearothermophilus
  2ra1-assembly1_A  TM=5.357E-01  e=3.066E-03  Geobacillus stearothermophilus
  6hhu-assembly1_A  TM=6.163E-01  e=5.520E-02  Bacillus anthracis
  8pz3-assembly1_A  TM=6.430E-01  e=1.008E-01  Burkholderia pseudomallei

Sequence (169 aa):
MDSNPSNQYVGNFLTITPNDSQEIGINEPIILQFAAPVDANIIEDNLVIINQNAISNIEYIDGKKMEHSDMNSMMSDGTMMAHLKENHCIKGTFEWNSDNTKCQFMPDSGFEADTDYMVFMDSQVMNHMKSIMTERKMMSRGMGMKDCDCHKKGPDNSNIITHFRTRGN